Protein AF-A0A2W4RVI8-F1 (afdb_monomer_lite)

Foldseek 3Di:
DPDWDKWKWKDADHRTDPDTDRDPVVCVVVQVVCCVVGVRIAIWIDTDRDTHNDPVVVVVVVVVPPPPDPPPPPQRDPPPHDDDPPDDPPDDPVVVVVVVVVVVVVVVVVCVVVVPPPDDPPPPPPPPPPPDPPDDPDDDDDDDDDDDDDDDDDDDDDDDD

Structure (mmCIF, N/CA/C/O backbone):
data_AF-A0A2W4RVI8-F1
#
_entry.id   AF-A0A2W4RVI8-F1
#
loop_
_atom_site.group_PDB
_atom_site.id
_atom_site.type_symbol
_atom_site.label_atom_id
_atom_site.label_alt_id
_atom_site.label_comp_id
_atom_site.label_asym_id
_atom_site.label_entity_id
_atom_site.label_seq_id
_atom_site.pdbx_PDB_ins_code
_atom_site.Cartn_x
_atom_site.Cartn_y
_atom_site.Cartn_z
_atom_site.occupancy
_atom_site.B_iso_or_equiv
_atom_site.auth_seq_id
_atom_site.auth_comp_id
_atom_site.auth_asym_id
_atom_site.auth_atom_id
_atom_site.pdbx_PDB_model_num
ATOM 1 N N . MET A 1 1 ? -16.106 10.760 -12.306 1.00 46.94 1 MET A N 1
ATOM 2 C CA . MET A 1 1 ? -14.726 10.535 -11.809 1.00 46.94 1 MET A CA 1
ATOM 3 C C . MET A 1 1 ? -14.783 9.652 -10.568 1.00 46.94 1 MET A C 1
ATOM 5 O O . MET A 1 1 ? -15.225 10.123 -9.529 1.00 46.94 1 MET A O 1
ATOM 9 N N . ALA A 1 2 ? -14.396 8.377 -10.656 1.00 51.75 2 ALA A N 1
ATOM 10 C CA . ALA A 1 2 ? -14.361 7.507 -9.478 1.00 51.75 2 ALA A CA 1
ATOM 11 C C . ALA A 1 2 ? -13.219 7.951 -8.548 1.00 51.75 2 ALA A C 1
ATOM 13 O O . ALA A 1 2 ? -12.039 7.802 -8.874 1.00 51.75 2 ALA A O 1
ATOM 14 N N . LYS A 1 3 ? -13.565 8.550 -7.406 1.00 62.31 3 LYS A N 1
ATOM 15 C CA . LYS A 1 3 ? -12.602 8.963 -6.381 1.00 62.31 3 LYS A CA 1
ATOM 16 C C . LYS A 1 3 ? -12.043 7.685 -5.752 1.00 62.31 3 LYS A C 1
ATOM 18 O O . LYS A 1 3 ? -12.746 6.978 -5.041 1.00 62.31 3 LYS A O 1
ATOM 23 N N . LEU A 1 4 ? -10.795 7.338 -6.062 1.00 62.97 4 LEU A N 1
ATOM 24 C CA . LEU A 1 4 ? -10.121 6.215 -5.409 1.00 62.97 4 LEU 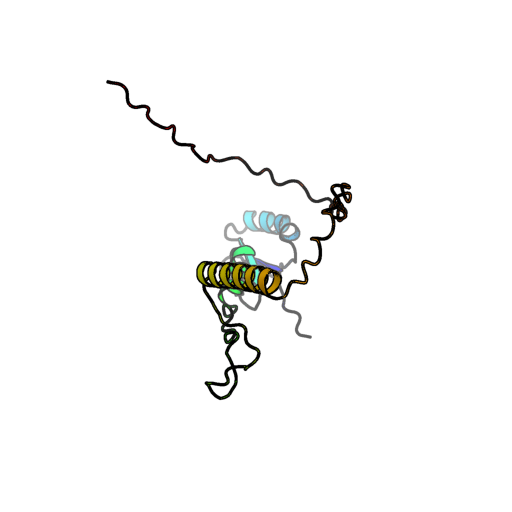A CA 1
ATOM 25 C C . LEU A 1 4 ? -9.941 6.564 -3.926 1.00 62.97 4 LEU A C 1
ATOM 27 O O . LEU A 1 4 ? -9.117 7.414 -3.589 1.00 62.97 4 LEU A O 1
ATOM 31 N N . PHE A 1 5 ? -10.723 5.930 -3.054 1.00 77.69 5 PHE A N 1
ATOM 32 C CA . PHE A 1 5 ? -10.632 6.127 -1.610 1.00 77.69 5 PHE A CA 1
ATOM 33 C C . PHE A 1 5 ? -9.303 5.559 -1.087 1.00 77.69 5 PHE A C 1
ATOM 35 O O . PHE A 1 5 ? -8.987 4.383 -1.292 1.00 77.69 5 PHE A O 1
ATOM 42 N N . ARG A 1 6 ? -8.507 6.433 -0.464 1.00 90.06 6 ARG A N 1
ATOM 43 C CA . ARG A 1 6 ? -7.266 6.123 0.254 1.00 90.06 6 ARG A CA 1
ATOM 44 C C . ARG A 1 6 ? -7.385 6.720 1.643 1.00 90.06 6 ARG A C 1
ATOM 46 O O . ARG A 1 6 ? -7.556 7.935 1.747 1.00 90.06 6 ARG A O 1
ATOM 53 N N . CYS A 1 7 ? -7.306 5.890 2.666 1.00 91.94 7 CYS A N 1
ATOM 54 C CA . CYS A 1 7 ? -7.454 6.333 4.044 1.00 91.94 7 CYS A CA 1
ATOM 55 C C . CYS A 1 7 ? -6.791 5.353 5.008 1.00 91.94 7 CYS A C 1
ATOM 57 O O . CYS A 1 7 ? -6.588 4.183 4.691 1.00 91.94 7 CYS A O 1
ATOM 59 N N . TRP A 1 8 ? -6.479 5.843 6.197 1.00 93.75 8 TRP A N 1
ATOM 60 C CA . TRP A 1 8 ? -6.266 5.023 7.375 1.00 93.75 8 TRP A CA 1
ATOM 61 C C . TRP A 1 8 ? -7.614 4.607 7.954 1.00 93.75 8 TRP A C 1
ATOM 63 O O . TRP A 1 8 ? -8.566 5.387 7.921 1.00 93.75 8 TRP A O 1
ATOM 73 N N . VAL A 1 9 ? -7.691 3.378 8.454 1.00 93.69 9 VAL A N 1
ATOM 74 C CA . VAL A 1 9 ? -8.885 2.776 9.052 1.00 93.69 9 VAL A CA 1
ATOM 75 C C . VAL A 1 9 ? -8.458 2.024 10.307 1.00 93.69 9 VAL A C 1
ATOM 77 O O . VAL A 1 9 ? -7.450 1.316 10.283 1.00 93.69 9 VAL A O 1
ATOM 80 N N . ILE A 1 10 ? -9.213 2.173 11.394 1.00 93.12 10 ILE A N 1
ATOM 81 C CA . ILE A 1 10 ? -9.038 1.342 12.591 1.00 93.12 10 ILE A CA 1
ATOM 82 C C . ILE A 1 10 ? -9.844 0.055 12.394 1.00 93.12 10 ILE A C 1
ATOM 84 O O . ILE A 1 10 ? -11.006 0.094 11.984 1.00 93.12 10 ILE A O 1
ATOM 88 N N . VAL A 1 11 ? -9.231 -1.088 12.656 1.00 92.38 11 VAL A N 1
ATOM 89 C CA . VAL A 1 11 ? -9.857 -2.409 12.585 1.00 92.38 11 VAL A CA 1
ATOM 90 C C . VAL A 1 11 ? -9.807 -3.011 13.977 1.00 92.38 11 VAL A C 1
ATOM 92 O O . VAL A 1 11 ? -8.759 -2.969 14.617 1.00 92.38 11 VAL A O 1
ATOM 95 N N . THR A 1 12 ? -10.928 -3.566 14.427 1.00 91.62 12 THR A N 1
ATOM 96 C CA . THR A 1 12 ? -10.994 -4.301 15.690 1.00 91.62 12 THR A CA 1
ATOM 97 C C . THR A 1 12 ? -11.458 -5.722 15.397 1.00 91.62 12 THR A C 1
ATOM 99 O O . THR A 1 12 ? -12.453 -5.921 14.689 1.00 91.62 12 THR A O 1
ATOM 102 N N . GLY A 1 13 ? -10.716 -6.716 15.880 1.00 86.00 13 GLY A N 1
ATOM 103 C CA . GLY A 1 13 ? -10.921 -8.120 15.551 1.00 86.00 13 GLY A CA 1
ATOM 104 C C . GLY A 1 13 ? -10.923 -8.351 14.040 1.00 86.00 13 GLY A C 1
ATOM 105 O O . GLY A 1 13 ? -9.909 -8.180 13.365 1.00 86.00 13 GLY A O 1
ATOM 106 N N . ASN A 1 14 ? -12.088 -8.720 13.503 1.00 79.50 14 ASN A N 1
ATOM 107 C CA . ASN A 1 14 ? -12.283 -9.002 12.078 1.00 79.50 14 ASN A CA 1
ATOM 108 C C . ASN A 1 14 ? -13.180 -7.969 11.360 1.00 79.50 14 ASN A C 1
ATOM 110 O O . ASN A 1 14 ? -13.553 -8.174 10.204 1.00 79.50 14 ASN A O 1
ATOM 114 N N . ALA A 1 15 ? -13.558 -6.874 12.033 1.00 82.88 15 ALA A N 1
ATOM 115 C CA . ALA A 1 15 ? -14.490 -5.878 11.507 1.00 82.88 15 ALA A CA 1
ATOM 116 C C . ALA A 1 15 ? -13.817 -4.500 11.337 1.00 82.88 15 ALA A C 1
ATOM 118 O O . ALA A 1 15 ? -13.222 -3.974 12.284 1.00 82.88 15 ALA A O 1
ATOM 119 N N . PRO A 1 16 ? -13.909 -3.865 10.149 1.00 81.38 16 PRO A N 1
ATOM 120 C CA . PRO A 1 16 ? -13.450 -2.493 9.984 1.00 81.38 16 PRO A CA 1
ATOM 121 C C . PRO A 1 16 ? -14.372 -1.552 10.761 1.00 81.38 16 PRO A C 1
ATOM 123 O O . PRO A 1 16 ? -15.592 -1.583 10.595 1.00 81.38 16 PRO A O 1
ATOM 126 N N . THR A 1 17 ? -13.792 -0.682 11.582 1.00 83.69 17 THR A N 1
ATOM 127 C CA . THR A 1 17 ? -14.577 0.330 12.294 1.00 83.69 17 THR A CA 1
ATOM 128 C C . THR A 1 17 ? -14.980 1.469 11.351 1.00 83.69 17 THR A C 1
ATOM 130 O O . THR A 1 17 ? -14.437 1.642 10.253 1.00 83.69 17 THR A O 1
ATOM 133 N N . ALA A 1 18 ? -15.952 2.278 11.777 1.00 85.88 18 ALA A N 1
ATOM 134 C CA . ALA A 1 18 ? -16.408 3.432 11.007 1.00 85.88 18 ALA A CA 1
ATOM 135 C C . ALA A 1 18 ? -15.356 4.557 10.906 1.00 85.88 18 ALA A C 1
ATOM 137 O O . ALA A 1 18 ? -15.503 5.435 10.056 1.00 85.88 18 ALA A O 1
ATOM 138 N N . PHE A 1 19 ? -14.299 4.532 11.726 1.00 90.44 19 PHE A N 1
ATOM 139 C CA . PHE A 1 19 ? -13.291 5.588 11.793 1.00 90.44 19 PHE A CA 1
ATOM 140 C C . PHE A 1 19 ? -12.322 5.522 10.615 1.00 90.44 19 PHE A C 1
ATOM 142 O O . PHE A 1 19 ? -11.631 4.522 10.403 1.00 90.44 19 PHE A O 1
ATOM 149 N N . ARG A 1 20 ? -12.269 6.611 9.840 1.00 92.00 20 ARG A N 1
ATOM 150 C CA . ARG A 1 20 ? -11.412 6.730 8.657 1.00 92.00 20 ARG A CA 1
ATOM 151 C C . ARG A 1 20 ? -10.846 8.136 8.572 1.00 92.00 20 ARG A C 1
ATOM 153 O O . ARG A 1 20 ? -11.601 9.096 8.681 1.00 92.00 20 ARG A O 1
ATOM 160 N N . ALA A 1 21 ? -9.557 8.255 8.292 1.00 92.38 21 ALA A N 1
ATOM 161 C CA . ALA A 1 21 ? -8.904 9.547 8.106 1.00 92.38 21 ALA A CA 1
ATOM 162 C C . ALA A 1 21 ? -7.905 9.496 6.956 1.00 92.38 21 ALA A C 1
ATOM 164 O O . ALA A 1 21 ? -7.487 8.426 6.505 1.00 92.38 21 ALA A O 1
ATOM 165 N N . ARG A 1 22 ? -7.534 10.668 6.441 1.00 90.94 22 ARG A N 1
ATOM 166 C CA . ARG A 1 22 ? -6.508 10.759 5.400 1.00 90.94 22 ARG A CA 1
ATOM 167 C C . ARG A 1 22 ? -5.112 10.576 5.985 1.00 90.94 22 ARG A C 1
ATOM 169 O O . ARG A 1 22 ? -4.308 9.847 5.398 1.00 90.94 22 ARG A O 1
ATOM 176 N N . ASP A 1 23 ? -4.871 11.207 7.125 1.00 90.56 23 ASP A N 1
ATOM 177 C CA . ASP A 1 23 ? -3.610 11.190 7.848 1.00 90.56 23 ASP A CA 1
ATOM 178 C C . ASP A 1 23 ? -3.701 10.241 9.049 1.00 90.56 23 ASP A C 1
ATOM 180 O O . ASP A 1 23 ? -4.788 9.858 9.486 1.00 90.56 23 ASP A O 1
ATOM 184 N N . ARG A 1 24 ? -2.550 9.733 9.496 1.00 91.62 24 ARG A N 1
ATOM 185 C CA . ARG A 1 24 ? -2.497 8.690 10.534 1.00 91.62 24 ARG A CA 1
ATOM 186 C C . ARG A 1 24 ? -2.736 9.294 11.909 1.00 91.62 24 ARG A C 1
ATOM 188 O O . ARG A 1 24 ? -3.353 8.675 12.769 1.00 91.62 24 ARG A O 1
ATOM 195 N N . GLU A 1 25 ? -2.194 10.484 12.086 1.00 92.94 25 GLU A N 1
ATOM 196 C CA . GLU A 1 25 ? -2.089 11.229 13.327 1.00 92.94 25 GLU A CA 1
ATOM 197 C C . GLU A 1 25 ? -3.478 11.567 13.878 1.00 92.94 25 GLU A C 1
ATOM 199 O O . GLU A 1 25 ? -3.701 11.428 15.077 1.00 92.94 25 GLU A O 1
ATOM 204 N N . ASP A 1 26 ? -4.432 11.860 12.993 1.00 92.81 26 ASP A N 1
ATOM 205 C CA . ASP A 1 26 ? -5.829 12.151 13.336 1.00 92.81 26 ASP A CA 1
ATOM 206 C C . ASP A 1 26 ? -6.548 10.966 14.006 1.00 92.81 26 ASP A C 1
ATOM 208 O O . ASP A 1 26 ? -7.498 11.162 14.759 1.00 92.81 26 ASP A O 1
ATOM 212 N N . LEU A 1 27 ? -6.105 9.727 13.750 1.00 93.31 27 LEU A N 1
ATOM 213 C CA . LEU A 1 27 ? -6.706 8.512 14.315 1.00 93.31 27 LEU A CA 1
ATOM 214 C C . LEU A 1 27 ? -5.994 8.001 15.569 1.00 93.31 27 LEU A C 1
ATOM 216 O O . LEU A 1 27 ? -6.529 7.118 16.237 1.00 93.31 27 LEU A O 1
ATOM 220 N N . LEU A 1 28 ? -4.813 8.526 15.913 1.00 94.00 28 LEU A N 1
ATOM 221 C CA . LEU A 1 28 ? -4.066 8.069 17.090 1.00 94.00 28 LEU A CA 1
ATOM 222 C C . LEU A 1 28 ? -4.821 8.288 18.412 1.00 94.00 28 LEU A C 1
ATOM 224 O O . LEU A 1 28 ? -4.837 7.356 19.217 1.00 94.00 28 LEU A O 1
ATOM 228 N N . PRO A 1 29 ? -5.484 9.440 18.654 1.00 94.62 29 PRO A N 1
ATOM 229 C CA . PRO A 1 29 ? -6.242 9.637 19.889 1.00 94.62 29 PRO A CA 1
ATOM 230 C C . PRO A 1 29 ? -7.352 8.593 20.047 1.00 94.62 29 PRO A C 1
ATOM 232 O O . PRO A 1 29 ? -7.483 7.970 21.100 1.00 94.62 29 PRO A O 1
ATOM 235 N N . THR A 1 30 ? -8.106 8.349 18.971 1.00 92.75 30 THR A N 1
ATOM 236 C CA . THR A 1 30 ? -9.202 7.373 18.945 1.00 92.75 30 THR A CA 1
ATOM 237 C C . THR A 1 30 ? -8.688 5.944 19.086 1.00 92.75 30 THR A C 1
ATOM 239 O O . THR A 1 30 ? -9.285 5.145 19.802 1.00 92.75 30 THR A O 1
ATOM 242 N N . LEU A 1 31 ? -7.557 5.622 18.453 1.00 92.94 31 LEU A N 1
ATOM 243 C CA . LEU A 1 31 ? -6.915 4.317 18.574 1.00 92.94 31 LEU A CA 1
ATOM 244 C C . LEU A 1 31 ? -6.489 4.038 20.017 1.00 92.94 31 LEU A C 1
ATOM 246 O O . LEU A 1 31 ? -6.804 2.975 20.538 1.00 92.94 31 LEU A O 1
ATOM 250 N N . HIS A 1 32 ? -5.824 4.987 20.681 1.00 94.38 32 HIS A N 1
ATOM 251 C CA . HIS A 1 32 ? -5.410 4.814 22.076 1.00 94.38 32 HIS A CA 1
ATOM 252 C C . HIS A 1 32 ? -6.610 4.658 23.013 1.00 94.38 32 HIS A C 1
ATOM 254 O O . HIS A 1 32 ? -6.552 3.888 23.969 1.00 94.38 32 HIS A O 1
ATOM 260 N N . GLN A 1 33 ? -7.705 5.375 22.741 1.00 93.25 33 GLN A N 1
ATOM 261 C CA . GLN A 1 33 ? -8.941 5.228 23.501 1.00 93.25 33 GLN A CA 1
ATOM 262 C C . GLN A 1 33 ? -9.549 3.832 23.317 1.00 93.25 33 GLN A C 1
ATOM 264 O O . GLN A 1 33 ? -9.888 3.193 24.310 1.00 93.25 33 GLN A O 1
ATOM 269 N N . LEU A 1 34 ? -9.628 3.343 22.077 1.00 91.62 34 LEU A N 1
ATOM 270 C CA . LEU A 1 34 ? -10.120 2.000 21.760 1.00 91.62 34 LEU A CA 1
ATOM 271 C C . LEU A 1 34 ? -9.248 0.910 22.380 1.00 91.62 34 LEU A C 1
ATOM 273 O O . LEU A 1 34 ? -9.784 -0.017 22.972 1.00 91.62 34 LEU A O 1
ATOM 277 N N . GLN A 1 35 ? -7.924 1.048 22.332 1.00 93.62 35 GLN A N 1
ATOM 278 C CA . GLN A 1 35 ? -6.985 0.062 22.877 1.00 93.62 35 GLN A CA 1
ATOM 279 C C . GLN A 1 35 ? -7.122 -0.163 24.387 1.00 93.62 35 GLN A C 1
ATOM 281 O O . GLN A 1 35 ? -6.771 -1.234 24.874 1.00 93.62 35 GLN A O 1
ATOM 286 N N . ARG A 1 36 ? -7.669 0.806 25.136 1.00 94.00 36 ARG A N 1
ATOM 287 C CA . ARG A 1 36 ? -7.980 0.623 26.566 1.00 94.00 36 ARG A CA 1
ATOM 288 C C . ARG A 1 36 ? -9.111 -0.374 26.800 1.00 94.00 36 ARG A C 1
ATOM 290 O O . ARG A 1 36 ? -9.158 -0.990 27.857 1.00 94.00 36 ARG A O 1
ATOM 297 N N . THR A 1 37 ? -10.036 -0.489 25.853 1.00 91.81 37 THR A N 1
ATOM 298 C CA . THR A 1 37 ? -11.222 -1.354 25.953 1.00 91.81 37 THR A CA 1
ATOM 299 C C . THR A 1 37 ? -11.087 -2.614 25.101 1.00 91.81 37 THR A C 1
ATOM 301 O O . THR A 1 37 ? -11.629 -3.656 25.450 1.00 91.81 37 THR A O 1
ATOM 304 N N . GLN A 1 38 ? -10.381 -2.509 23.977 1.00 89.38 38 GLN A N 1
ATOM 305 C CA . GLN A 1 38 ? -10.239 -3.513 22.927 1.00 89.38 38 GLN A CA 1
ATOM 306 C C . GLN A 1 38 ? -8.759 -3.574 22.511 1.00 89.38 38 GLN A C 1
ATOM 308 O O . GLN A 1 38 ? -8.322 -2.794 21.659 1.00 89.38 38 GLN A O 1
ATOM 313 N N . PRO A 1 39 ? -7.949 -4.453 23.129 1.00 89.44 39 PRO A N 1
ATOM 314 C CA . PRO A 1 39 ? -6.500 -4.494 22.904 1.00 89.44 39 PRO A CA 1
ATOM 315 C C . PRO A 1 39 ? -6.115 -4.951 21.488 1.00 89.44 39 PRO A C 1
ATOM 317 O O . PRO A 1 39 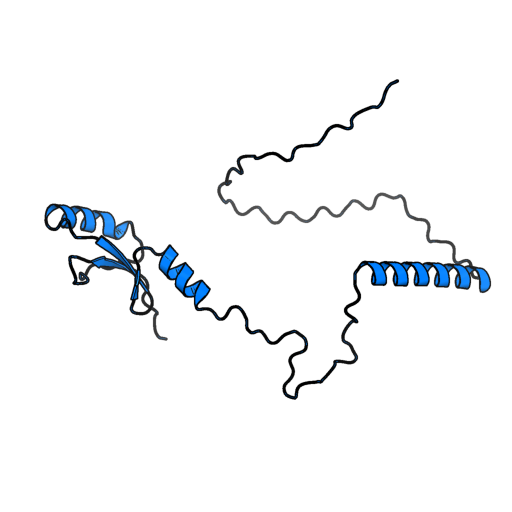? -4.982 -4.760 21.056 1.00 89.44 39 PRO A O 1
ATOM 320 N N . ASP A 1 40 ? -7.056 -5.540 20.758 1.00 90.88 40 ASP A N 1
ATOM 321 C CA . ASP A 1 40 ? -6.933 -6.005 19.381 1.00 90.88 40 ASP A CA 1
ATOM 322 C C . ASP A 1 40 ? -7.173 -4.902 18.333 1.00 90.88 40 ASP A C 1
ATOM 324 O O . ASP A 1 40 ? -7.069 -5.158 17.132 1.00 90.88 40 ASP A O 1
ATOM 328 N N . ALA A 1 41 ? -7.463 -3.666 18.757 1.00 92.25 41 ALA A N 1
ATOM 329 C CA . ALA A 1 41 ? -7.616 -2.533 17.854 1.00 92.25 41 ALA A CA 1
ATOM 330 C C . ALA A 1 41 ? -6.283 -2.170 17.169 1.00 92.25 41 ALA A C 1
ATOM 332 O O . ALA A 1 41 ? -5.311 -1.743 17.808 1.00 92.25 41 ALA A O 1
ATOM 333 N N . VAL A 1 42 ? -6.258 -2.281 15.839 1.00 92.25 42 VAL A N 1
ATOM 334 C CA . VAL A 1 42 ? -5.095 -2.005 14.986 1.00 92.25 42 VAL A CA 1
ATOM 335 C C . VAL A 1 42 ? -5.408 -0.967 13.916 1.00 92.25 42 VAL A C 1
ATOM 337 O O . VAL A 1 42 ? -6.518 -0.871 13.396 1.00 92.25 42 VAL A O 1
ATOM 340 N N . LEU A 1 43 ? -4.398 -0.182 13.549 1.00 93.25 43 LEU A N 1
ATOM 341 C CA . LEU A 1 43 ? -4.503 0.798 12.475 1.00 93.25 43 LEU A CA 1
ATOM 342 C C . LEU A 1 43 ? -3.984 0.208 11.161 1.00 93.25 43 LEU A C 1
ATOM 344 O O . LEU A 1 43 ? -2.846 -0.250 11.092 1.00 93.25 43 LEU A O 1
ATOM 348 N N . MET A 1 44 ? -4.790 0.281 10.105 1.00 92.88 44 MET A N 1
ATOM 349 C CA . MET A 1 44 ? -4.468 -0.263 8.787 1.00 92.88 44 MET A CA 1
ATOM 350 C C . MET A 1 44 ? -4.678 0.778 7.683 1.00 92.88 44 MET A C 1
ATOM 352 O O . MET A 1 44 ? -5.485 1.700 7.797 1.00 92.88 44 MET A O 1
ATOM 356 N N . TRP A 1 45 ? -3.947 0.633 6.581 1.00 93.00 45 TRP A N 1
ATOM 357 C CA . TRP A 1 45 ? -4.091 1.463 5.389 1.00 93.00 45 TRP A CA 1
ATOM 358 C C . TRP A 1 45 ? -5.058 0.818 4.396 1.00 93.00 45 TRP A C 1
ATOM 360 O O . TRP A 1 45 ? -4.836 -0.300 3.936 1.00 93.00 45 TRP A O 1
ATOM 370 N N . PHE A 1 46 ? -6.111 1.531 4.012 1.00 91.25 46 PHE A N 1
ATOM 371 C CA . PHE A 1 46 ? -7.079 1.096 3.013 1.00 91.25 46 PHE A CA 1
ATOM 372 C C . PHE A 1 46 ? -6.818 1.775 1.664 1.00 91.25 46 PHE A C 1
ATOM 374 O O . PHE A 1 46 ? -6.844 3.001 1.537 1.00 91.25 46 PHE A O 1
ATOM 381 N N . GLU A 1 47 ? -6.604 0.972 0.620 1.00 90.06 47 GLU A N 1
ATOM 382 C CA . GLU A 1 47 ? -6.493 1.454 -0.759 1.00 90.06 47 GLU A CA 1
ATOM 383 C C . GLU A 1 47 ? -7.007 0.391 -1.741 1.00 90.06 47 GLU A C 1
ATOM 385 O O . GLU A 1 47 ? -6.609 -0.773 -1.689 1.00 90.06 47 GLU A O 1
ATOM 390 N N . ARG A 1 48 ? -7.862 0.810 -2.691 1.00 83.94 48 ARG A N 1
ATOM 391 C CA . ARG A 1 48 ? -8.379 -0.033 -3.795 1.00 83.94 48 ARG A CA 1
ATOM 392 C C . ARG A 1 48 ? -9.064 -1.330 -3.323 1.00 83.94 48 ARG A C 1
ATOM 394 O O . ARG A 1 48 ? -8.855 -2.384 -3.920 1.00 83.94 48 ARG A O 1
ATOM 401 N N . GLY A 1 49 ? -9.873 -1.249 -2.265 1.00 85.94 49 GLY A N 1
ATOM 402 C CA . GLY A 1 49 ? -10.644 -2.391 -1.759 1.00 85.94 49 GLY A CA 1
ATOM 403 C C . GLY A 1 49 ? -9.817 -3.412 -0.976 1.00 85.94 49 GLY A C 1
ATOM 404 O O . GLY A 1 49 ? -10.251 -4.547 -0.821 1.00 85.94 49 GLY A O 1
ATOM 405 N N . ARG A 1 50 ? -8.612 -3.042 -0.521 1.00 87.69 50 ARG A N 1
ATOM 406 C CA . ARG A 1 50 ? -7.747 -3.896 0.301 1.00 87.69 50 ARG A CA 1
ATOM 407 C C . ARG A 1 50 ? -7.213 -3.130 1.504 1.00 87.69 50 ARG A C 1
ATOM 409 O O . ARG A 1 50 ? -6.894 -1.945 1.382 1.00 87.69 50 ARG A O 1
ATOM 416 N N . LEU A 1 51 ? -7.108 -3.836 2.625 1.00 90.38 51 LEU A N 1
ATOM 417 C CA . LEU A 1 51 ? -6.439 -3.395 3.845 1.00 90.38 51 LEU A CA 1
ATOM 418 C C . LEU A 1 51 ? -4.977 -3.846 3.814 1.00 90.38 51 LEU A C 1
ATOM 420 O O . LEU A 1 51 ? -4.669 -4.957 3.387 1.00 90.38 51 LEU A O 1
ATOM 424 N N . TRP A 1 52 ? -4.096 -2.962 4.255 1.00 90.19 52 TRP A N 1
ATOM 425 C CA . TRP A 1 52 ? -2.651 -3.146 4.313 1.00 90.19 52 TRP A CA 1
ATOM 426 C C . TRP A 1 52 ? -2.172 -2.777 5.711 1.00 90.19 52 TRP A C 1
ATOM 428 O O . TRP A 1 52 ? -2.718 -1.858 6.322 1.00 90.19 52 TRP A O 1
ATOM 438 N N . THR A 1 53 ? -1.137 -3.443 6.215 1.00 86.81 53 THR A N 1
ATOM 439 C CA . THR A 1 53 ? -0.593 -3.118 7.547 1.00 86.81 53 THR A CA 1
ATOM 440 C C . THR A 1 53 ? 0.091 -1.752 7.558 1.00 86.81 53 THR A C 1
ATOM 442 O O . THR A 1 53 ? 0.097 -1.051 8.566 1.00 86.81 53 THR A O 1
ATOM 445 N N . SER A 1 54 ? 0.618 -1.322 6.408 1.00 85.75 54 SER A N 1
ATOM 446 C CA . SER A 1 54 ? 1.237 -0.011 6.251 1.00 85.75 54 SER A CA 1
ATOM 447 C C . SER A 1 54 ? 0.964 0.617 4.884 1.00 85.75 54 SER A C 1
ATOM 449 O O . SER A 1 54 ? 0.752 -0.053 3.868 1.00 85.75 54 SER A O 1
ATOM 451 N N . ARG A 1 55 ? 1.042 1.951 4.834 1.00 83.50 55 ARG A N 1
ATOM 452 C CA . ARG A 1 55 ? 0.988 2.717 3.579 1.00 83.50 55 ARG A CA 1
ATOM 453 C C . ARG A 1 55 ? 2.128 2.347 2.622 1.00 83.50 55 ARG A C 1
ATOM 455 O O . ARG A 1 55 ? 1.958 2.410 1.402 1.00 83.50 55 ARG A O 1
ATOM 462 N N . GLU A 1 56 ? 3.295 1.996 3.157 1.00 80.38 56 GLU A N 1
ATOM 463 C CA . GLU A 1 56 ? 4.462 1.624 2.356 1.00 80.38 56 GLU A CA 1
ATOM 464 C C . GLU A 1 56 ? 4.257 0.286 1.644 1.00 80.38 56 GLU A C 1
ATOM 466 O O . GLU A 1 56 ? 4.547 0.177 0.451 1.00 80.38 56 GLU A O 1
ATOM 471 N N . GLU A 1 57 ? 3.657 -0.685 2.329 1.00 82.25 57 GLU A N 1
ATOM 472 C CA . GLU A 1 57 ? 3.301 -1.984 1.763 1.00 82.25 57 GLU A CA 1
ATOM 473 C C . GLU A 1 57 ? 2.327 -1.839 0.583 1.00 82.25 57 GLU A C 1
ATOM 475 O O . GLU A 1 57 ? 2.584 -2.351 -0.510 1.00 82.25 57 GLU A O 1
ATOM 480 N N . ALA A 1 58 ? 1.276 -1.028 0.743 1.00 81.88 58 ALA A N 1
A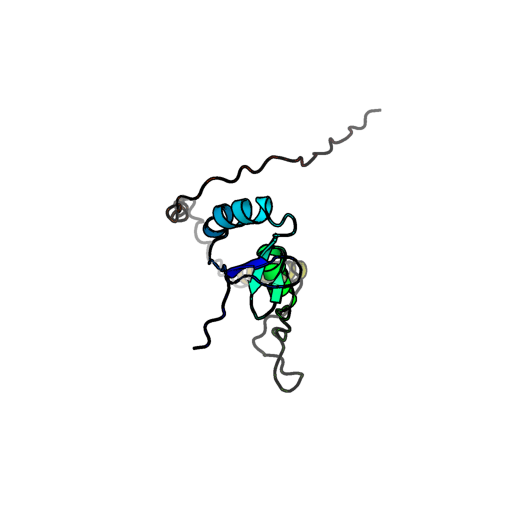TOM 481 C CA . ALA A 1 58 ? 0.339 -0.713 -0.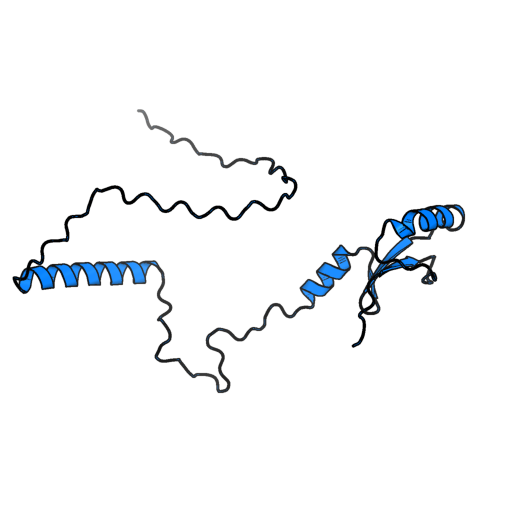336 1.00 81.88 58 ALA A CA 1
ATOM 482 C C . ALA A 1 58 ? 1.036 -0.046 -1.536 1.00 81.88 58 ALA A C 1
ATOM 484 O O . ALA A 1 58 ? 0.772 -0.364 -2.704 1.00 81.88 58 ALA A O 1
ATOM 485 N N . ALA A 1 59 ? 1.971 0.869 -1.265 1.00 81.62 59 ALA A N 1
ATOM 486 C CA . ALA A 1 59 ? 2.758 1.527 -2.299 1.00 81.62 59 ALA A CA 1
ATOM 487 C C . ALA A 1 59 ? 3.708 0.553 -3.013 1.00 81.62 59 ALA A C 1
ATOM 489 O O . ALA A 1 59 ? 3.913 0.689 -4.224 1.00 81.62 59 ALA A O 1
ATOM 490 N N . ASN A 1 60 ? 4.284 -0.411 -2.295 1.00 81.06 60 ASN A N 1
ATOM 491 C CA . ASN A 1 60 ? 5.150 -1.436 -2.864 1.00 81.06 60 ASN A CA 1
ATOM 492 C C . ASN A 1 60 ? 4.349 -2.410 -3.737 1.00 81.06 60 ASN A C 1
ATOM 494 O O . ASN A 1 60 ? 4.688 -2.606 -4.901 1.00 81.06 60 ASN A O 1
ATOM 498 N N . ALA A 1 61 ? 3.207 -2.898 -3.250 1.00 81.81 61 ALA A N 1
ATOM 499 C CA . ALA A 1 61 ? 2.296 -3.740 -4.020 1.00 81.81 61 ALA A CA 1
ATOM 500 C C . ALA A 1 61 ? 1.773 -3.045 -5.287 1.00 81.81 61 ALA A C 1
ATOM 502 O O . ALA A 1 61 ? 1.594 -3.659 -6.340 1.00 81.81 61 ALA A O 1
ATOM 503 N N . ARG A 1 62 ? 1.551 -1.727 -5.231 1.00 80.06 62 ARG A N 1
ATOM 504 C CA . ARG A 1 62 ? 1.205 -0.947 -6.426 1.00 80.06 62 ARG A CA 1
ATOM 505 C C . ARG A 1 62 ? 2.372 -0.845 -7.404 1.00 80.06 62 ARG A C 1
ATOM 507 O O . ARG A 1 62 ? 2.145 -0.853 -8.612 1.00 80.06 62 ARG A O 1
ATOM 514 N N . ARG A 1 63 ? 3.599 -0.705 -6.900 1.00 78.25 63 ARG A N 1
ATOM 515 C CA . ARG A 1 63 ? 4.812 -0.647 -7.724 1.00 78.25 63 ARG A CA 1
ATOM 516 C C . ARG A 1 63 ? 5.130 -1.993 -8.367 1.00 78.25 63 ARG A C 1
ATOM 518 O O . ARG A 1 63 ? 5.514 -1.989 -9.528 1.00 78.25 63 ARG A O 1
ATOM 525 N N . SER A 1 64 ? 4.908 -3.104 -7.671 1.00 75.38 64 SER A N 1
ATOM 526 C CA . SER A 1 64 ? 5.117 -4.452 -8.209 1.00 75.38 64 SER A CA 1
ATOM 527 C C . SER A 1 64 ? 4.048 -4.864 -9.223 1.00 75.38 64 SER A C 1
ATOM 529 O O . SER A 1 64 ? 4.358 -5.556 -10.184 1.00 75.38 64 SER A O 1
ATOM 531 N N . ARG A 1 65 ? 2.800 -4.403 -9.054 1.00 69.12 65 ARG A N 1
ATOM 532 C CA . ARG A 1 65 ? 1.702 -4.651 -10.009 1.00 69.12 65 ARG A CA 1
ATOM 533 C C . ARG A 1 65 ? 1.720 -3.774 -11.243 1.00 69.12 65 ARG A C 1
ATOM 535 O O . ARG A 1 65 ? 1.005 -4.074 -12.195 1.00 69.12 65 ARG A O 1
ATOM 542 N N . ARG A 1 66 ? 2.454 -2.659 -11.230 1.00 66.19 66 ARG A N 1
ATOM 543 C CA . ARG A 1 66 ? 2.708 -1.961 -12.487 1.00 66.19 66 ARG A CA 1
ATOM 544 C C . ARG A 1 66 ? 3.503 -2.940 -13.340 1.00 66.19 66 ARG A C 1
ATOM 546 O O . ARG A 1 66 ? 4.559 -3.360 -12.867 1.00 66.19 66 ARG A O 1
ATOM 553 N N . PRO A 1 67 ? 3.024 -3.307 -14.544 1.00 61.59 67 PRO A N 1
ATOM 554 C CA . PRO A 1 67 ? 3.857 -4.028 -15.486 1.00 61.59 67 PRO A CA 1
ATOM 555 C C . PRO A 1 67 ? 5.167 -3.255 -15.539 1.00 61.59 67 PRO A C 1
ATOM 557 O O . PRO A 1 67 ? 5.155 -2.051 -15.819 1.00 61.59 67 PRO A O 1
ATOM 560 N N . ARG A 1 68 ? 6.263 -3.894 -15.118 1.00 60.44 68 ARG A N 1
ATOM 561 C CA . ARG A 1 68 ? 7.606 -3.362 -15.318 1.00 60.44 68 ARG A CA 1
ATOM 562 C C . ARG A 1 68 ? 7.740 -3.315 -16.820 1.00 60.44 68 ARG A C 1
ATOM 564 O O . ARG A 1 68 ? 7.970 -4.346 -17.430 1.00 60.44 68 ARG A O 1
ATOM 571 N N . ASP A 1 69 ? 7.384 -2.157 -17.346 1.00 57.38 69 ASP A N 1
ATOM 572 C CA . ASP A 1 69 ? 7.387 -1.753 -18.729 1.00 57.38 69 ASP A CA 1
ATOM 573 C C . ASP A 1 69 ? 7.730 -2.912 -19.673 1.00 57.38 69 ASP A C 1
ATOM 575 O O . ASP A 1 69 ? 8.874 -3.075 -20.087 1.00 57.38 69 ASP A O 1
ATOM 579 N N . GLN A 1 70 ? 6.723 -3.706 -20.058 1.00 58.75 70 GLN A N 1
ATOM 580 C CA . GLN A 1 70 ? 6.785 -4.403 -21.342 1.00 58.75 70 GLN A CA 1
ATOM 581 C C . GLN A 1 70 ? 6.635 -3.360 -22.464 1.00 58.75 70 GLN A C 1
ATOM 583 O O . GLN A 1 70 ? 5.919 -3.583 -23.440 1.00 58.75 70 GLN A O 1
ATOM 588 N N . SER A 1 71 ? 7.279 -2.192 -22.332 1.00 60.81 71 SER A N 1
ATOM 589 C CA . SER A 1 71 ? 7.638 -1.365 -23.466 1.00 60.81 71 SER A CA 1
ATOM 590 C C . SER A 1 71 ? 8.550 -2.233 -24.307 1.00 60.81 71 SER A C 1
ATOM 592 O O . SER A 1 71 ? 9.763 -2.289 -24.120 1.00 60.81 71 SER A O 1
ATOM 594 N N . ARG A 1 72 ? 7.916 -2.994 -25.200 1.00 70.00 72 ARG A N 1
ATOM 595 C CA . ARG A 1 72 ? 8.130 -2.894 -26.636 1.00 70.00 72 ARG A CA 1
ATOM 596 C C . ARG A 1 72 ? 9.381 -2.071 -26.895 1.00 70.00 72 ARG A C 1
ATOM 598 O O . ARG A 1 72 ? 9.368 -0.849 -26.729 1.00 70.00 72 ARG A O 1
ATOM 605 N N . GLY A 1 73 ? 10.476 -2.781 -27.152 1.00 72.25 73 GLY A N 1
ATOM 606 C CA . GLY A 1 73 ? 11.780 -2.165 -27.297 1.00 72.25 73 GLY A CA 1
ATOM 607 C C . GLY A 1 73 ? 11.750 -1.072 -28.369 1.00 72.25 73 GLY A C 1
ATOM 608 O O . GLY A 1 73 ? 10.796 -0.955 -29.133 1.00 72.25 73 GLY A O 1
ATOM 609 N N . PRO A 1 74 ? 12.808 -0.261 -28.491 1.00 68.19 74 PRO A N 1
ATOM 610 C CA . PRO A 1 74 ? 12.884 0.750 -29.545 1.00 68.19 74 PRO A CA 1
ATOM 611 C C . PRO A 1 74 ? 12.740 0.195 -30.975 1.00 68.19 74 PRO A C 1
ATOM 613 O O . PRO A 1 74 ? 12.585 0.979 -31.906 1.00 68.19 74 PRO A O 1
ATOM 616 N N . GLU A 1 75 ? 12.843 -1.125 -31.155 1.00 67.94 75 GLU A N 1
ATOM 617 C CA . GLU A 1 75 ? 12.635 -1.823 -32.426 1.00 67.94 75 GLU A CA 1
ATOM 618 C C . GLU A 1 75 ? 11.145 -2.108 -32.701 1.00 67.94 75 GLU A C 1
ATOM 620 O O . GLU A 1 75 ? 10.802 -2.438 -33.831 1.00 67.94 75 GLU A O 1
ATOM 625 N N . TRP A 1 76 ? 10.264 -1.994 -31.699 1.00 71.00 76 TRP A N 1
ATOM 626 C CA . TRP A 1 76 ? 8.952 -2.617 -31.762 1.00 71.00 76 TRP A CA 1
ATOM 627 C C . TRP A 1 76 ? 8.067 -1.853 -32.729 1.00 71.00 76 TRP A C 1
ATOM 629 O O . TRP A 1 76 ? 7.768 -0.663 -32.547 1.00 71.00 76 TRP A O 1
ATOM 639 N N . ARG A 1 77 ? 7.634 -2.563 -33.765 1.00 75.06 77 ARG A N 1
ATOM 640 C CA . ARG A 1 77 ? 6.688 -2.106 -34.773 1.00 75.06 77 ARG A CA 1
ATOM 641 C C . ARG A 1 77 ? 5.709 -3.249 -35.059 1.00 75.06 77 ARG A C 1
ATOM 643 O O . ARG A 1 77 ? 6.133 -4.407 -35.087 1.00 75.06 77 ARG A O 1
ATOM 650 N N . PRO A 1 78 ? 4.410 -2.965 -35.248 1.00 69.38 78 PRO A N 1
ATOM 651 C CA . PRO A 1 78 ? 3.478 -3.978 -35.735 1.00 69.38 78 PRO A CA 1
ATOM 652 C C . PRO A 1 78 ? 4.003 -4.512 -37.079 1.00 69.38 78 PRO A C 1
ATOM 654 O O . PRO A 1 78 ? 4.287 -3.719 -37.971 1.00 69.38 78 PRO A O 1
ATOM 657 N N . GLY A 1 79 ? 4.206 -5.830 -37.197 1.00 71.88 79 GLY A N 1
ATOM 658 C CA . GLY A 1 79 ? 4.760 -6.461 -38.408 1.00 71.88 79 GLY A CA 1
ATOM 659 C C . GLY A 1 79 ? 6.193 -7.013 -38.309 1.00 71.88 79 GLY A C 1
ATOM 660 O O . GLY A 1 79 ? 6.723 -7.478 -39.309 1.00 71.88 79 GLY A O 1
ATOM 661 N N . GLY A 1 80 ? 6.824 -7.004 -37.132 1.00 62.06 80 GLY A N 1
ATOM 662 C CA . GLY A 1 80 ? 7.923 -7.928 -36.801 1.00 62.06 80 GLY A CA 1
ATOM 663 C C . GLY A 1 80 ? 9.352 -7.526 -37.189 1.00 62.06 80 GLY A C 1
ATOM 664 O O . GLY A 1 80 ? 10.247 -7.822 -36.410 1.00 62.06 80 GLY A O 1
ATOM 665 N N . GLU A 1 81 ? 9.607 -6.821 -38.301 1.00 65.44 81 GLU A N 1
ATOM 666 C CA . GLU A 1 81 ? 11.004 -6.632 -38.774 1.00 65.44 81 GLU A CA 1
ATOM 667 C C . GLU A 1 81 ? 11.321 -5.293 -39.478 1.00 65.44 81 GLU A C 1
ATOM 669 O O . GLU A 1 81 ? 12.263 -5.178 -40.263 1.00 65.44 81 GLU A O 1
ATOM 674 N N . HIS A 1 82 ? 10.590 -4.214 -39.191 1.00 66.31 82 HIS A N 1
ATOM 675 C CA . HIS A 1 82 ? 10.900 -2.920 -39.813 1.00 66.31 82 HIS A CA 1
ATOM 676 C C . HIS A 1 82 ? 12.133 -2.243 -39.176 1.00 66.31 82 HIS A C 1
ATOM 678 O O . HIS A 1 82 ? 12.039 -1.578 -38.140 1.00 66.31 82 HIS A O 1
ATOM 684 N N . ARG A 1 83 ? 13.308 -2.374 -39.806 1.00 67.38 83 ARG A N 1
ATOM 685 C CA . ARG A 1 83 ? 14.537 -1.670 -39.400 1.00 67.38 83 ARG A CA 1
ATOM 686 C C . ARG A 1 83 ? 14.558 -0.256 -39.985 1.00 67.38 83 ARG A C 1
ATOM 688 O O . ARG A 1 83 ? 14.750 -0.087 -41.183 1.00 67.38 83 ARG A O 1
ATOM 695 N N . ASP A 1 84 ? 14.403 0.757 -39.130 1.00 68.62 84 ASP A N 1
ATOM 696 C CA . ASP A 1 84 ? 14.460 2.166 -39.547 1.00 68.62 84 ASP A CA 1
ATOM 697 C C . ASP A 1 84 ? 15.828 2.478 -40.202 1.00 68.62 84 ASP A C 1
ATOM 699 O O . ASP A 1 84 ? 16.865 2.330 -39.541 1.00 68.62 84 ASP A O 1
ATOM 703 N N . PRO A 1 85 ? 15.870 2.925 -41.473 1.00 73.00 85 PRO A N 1
ATOM 704 C CA . PRO A 1 85 ? 17.115 3.257 -42.169 1.00 73.00 85 PRO A CA 1
ATOM 705 C C . PRO A 1 85 ? 17.878 4.424 -41.521 1.00 73.00 85 PRO A C 1
ATOM 707 O O . PRO A 1 85 ? 19.072 4.599 -41.764 1.00 73.00 85 PRO A O 1
ATOM 710 N N . ARG A 1 86 ? 17.222 5.218 -40.664 1.00 71.00 86 ARG A N 1
ATOM 711 C CA . ARG A 1 86 ? 17.832 6.308 -39.886 1.00 71.00 86 ARG A CA 1
ATOM 712 C C . ARG A 1 86 ? 18.324 5.854 -38.511 1.00 71.00 86 ARG A C 1
ATOM 714 O O . ARG A 1 86 ? 18.947 6.646 -37.792 1.00 71.00 86 ARG A O 1
ATOM 721 N N . ALA A 1 87 ? 18.075 4.602 -38.118 1.00 74.44 87 ALA A N 1
ATOM 722 C CA . ALA A 1 87 ? 18.518 4.085 -36.833 1.00 74.44 87 ALA A CA 1
ATOM 723 C C . ALA A 1 87 ? 20.048 4.087 -36.746 1.00 74.44 87 ALA A C 1
ATOM 725 O O . ALA A 1 87 ? 20.763 3.533 -37.583 1.00 74.44 87 ALA A O 1
ATOM 726 N N . ARG A 1 88 ? 20.574 4.686 -35.673 1.00 73.88 88 ARG A N 1
ATOM 727 C CA . ARG A 1 88 ? 22.017 4.686 -35.428 1.00 73.88 88 ARG A CA 1
ATOM 728 C C . ARG A 1 88 ? 22.491 3.254 -35.148 1.00 73.88 88 ARG A C 1
ATOM 730 O O . ARG A 1 88 ? 21.913 2.592 -34.282 1.00 73.88 88 ARG A O 1
ATOM 737 N N . PRO A 1 89 ? 23.574 2.786 -35.792 1.00 76.31 89 PRO A N 1
ATOM 738 C CA . PRO A 1 89 ? 24.127 1.473 -35.499 1.00 76.31 89 PRO A CA 1
ATOM 739 C C . PRO A 1 89 ? 24.562 1.393 -34.028 1.00 76.31 89 PRO A C 1
ATOM 741 O O . PRO A 1 89 ? 25.298 2.253 -33.529 1.00 76.31 89 PRO A O 1
ATOM 744 N N . LYS A 1 90 ? 24.102 0.351 -33.322 1.00 77.12 90 LYS A N 1
ATOM 745 C CA . LYS A 1 90 ? 24.460 0.059 -31.924 1.00 77.12 90 LYS A CA 1
ATOM 746 C C . LYS A 1 90 ? 25.893 -0.483 -31.853 1.00 77.12 90 LYS A C 1
ATOM 748 O O . LYS A 1 90 ? 26.119 -1.655 -31.590 1.00 77.12 90 LYS A O 1
ATOM 753 N N . LEU A 1 91 ? 26.874 0.374 -32.124 1.00 83.44 91 LEU A N 1
ATOM 754 C CA . LEU A 1 91 ? 28.287 0.024 -31.995 1.00 83.44 91 LEU A CA 1
ATOM 755 C C . LEU A 1 91 ? 28.734 0.120 -30.528 1.00 83.44 91 LEU A C 1
ATOM 757 O O . LEU A 1 91 ? 28.458 1.160 -29.899 1.00 83.44 91 LEU A O 1
ATOM 761 N N . PRO A 1 92 ? 29.485 -0.881 -30.020 1.00 85.75 92 PRO A N 1
ATOM 762 C CA . PRO A 1 92 ? 30.218 -0.779 -28.766 1.00 85.75 92 PRO A CA 1
ATOM 763 C C . PRO A 1 92 ? 31.088 0.477 -28.731 1.00 85.75 92 PRO A C 1
ATOM 765 O O . PRO A 1 92 ? 31.568 0.972 -29.760 1.00 85.75 92 PRO A O 1
ATOM 768 N N . ARG A 1 93 ? 31.284 1.017 -27.527 1.00 82.81 93 ARG A N 1
ATOM 769 C CA . ARG A 1 93 ? 31.973 2.296 -27.315 1.00 82.81 93 ARG A CA 1
ATOM 770 C C . ARG A 1 93 ? 33.376 2.309 -27.926 1.00 82.81 93 ARG A C 1
ATOM 772 O O . ARG A 1 93 ? 33.758 3.315 -28.526 1.00 82.81 93 ARG A O 1
ATOM 779 N N . ASP A 1 94 ? 34.103 1.204 -27.815 1.00 86.88 94 ASP A N 1
ATOM 780 C CA . ASP A 1 94 ? 35.483 1.098 -28.290 1.00 86.88 94 ASP A CA 1
ATOM 781 C C . ASP A 1 94 ? 35.561 1.112 -29.812 1.00 86.88 94 ASP A C 1
ATOM 783 O O . ASP A 1 94 ? 36.336 1.883 -30.382 1.00 86.88 94 ASP A O 1
ATOM 787 N N . ARG A 1 95 ? 34.650 0.403 -30.489 1.00 85.88 95 ARG A N 1
ATOM 788 C CA . ARG A 1 95 ? 34.584 0.433 -31.952 1.00 85.88 95 ARG A CA 1
ATOM 789 C C . ARG A 1 95 ? 34.211 1.816 -32.480 1.00 85.88 95 ARG A C 1
ATOM 791 O O . ARG A 1 95 ? 34.771 2.281 -33.470 1.00 85.88 95 ARG A O 1
ATOM 798 N N . ARG A 1 96 ? 33.322 2.530 -31.783 1.00 85.44 96 ARG A N 1
ATOM 799 C CA . ARG A 1 96 ? 32.984 3.925 -32.109 1.00 85.44 96 ARG A CA 1
ATOM 800 C C . ARG A 1 96 ? 34.194 4.855 -31.974 1.00 85.44 96 ARG A C 1
ATOM 802 O O . ARG A 1 96 ? 34.384 5.727 -32.819 1.00 85.44 96 ARG A O 1
ATOM 809 N N . ARG A 1 97 ? 35.014 4.670 -30.932 1.00 86.44 97 ARG A N 1
ATOM 810 C CA . ARG A 1 97 ? 36.253 5.437 -30.718 1.00 86.44 97 ARG A CA 1
ATOM 811 C C . ARG A 1 97 ? 37.286 5.165 -31.803 1.00 86.44 97 ARG A C 1
ATOM 813 O O . ARG A 1 97 ? 37.911 6.103 -32.287 1.00 86.44 97 ARG A O 1
ATOM 820 N N . GLU A 1 98 ? 37.448 3.910 -32.194 1.00 89.38 98 GLU A N 1
ATOM 821 C CA . GLU A 1 98 ? 38.379 3.521 -33.250 1.00 89.38 98 GLU A CA 1
ATOM 822 C C . GLU A 1 98 ? 37.981 4.120 -34.605 1.00 89.38 98 GLU A C 1
ATOM 824 O O . GLU A 1 98 ? 38.806 4.753 -35.261 1.00 89.38 98 GLU A O 1
ATOM 829 N N . LEU A 1 99 ? 36.704 4.007 -34.990 1.00 88.62 99 LEU A N 1
ATOM 830 C CA . LEU A 1 99 ? 36.180 4.615 -36.218 1.00 88.62 99 LEU A CA 1
ATOM 831 C C . LEU A 1 99 ? 36.362 6.135 -36.222 1.00 88.62 99 LEU A C 1
ATOM 833 O O . LEU A 1 99 ? 36.736 6.720 -37.237 1.00 88.62 99 LEU A O 1
ATOM 837 N N . TYR A 1 100 ? 36.146 6.779 -35.074 1.00 88.25 100 TYR A N 1
ATOM 838 C CA . TYR A 1 100 ? 36.381 8.209 -34.923 1.00 88.25 100 TYR A CA 1
ATOM 839 C C . TYR A 1 100 ? 37.862 8.574 -35.103 1.00 88.25 100 TYR A C 1
ATOM 841 O O . TYR A 1 100 ? 38.173 9.498 -35.853 1.00 88.25 100 TYR A O 1
ATOM 849 N N . ARG A 1 101 ? 38.787 7.821 -34.489 1.00 89.88 101 ARG A N 1
ATOM 850 C CA . ARG A 1 101 ? 40.238 8.011 -34.678 1.00 89.88 101 ARG A CA 1
ATOM 851 C C . ARG A 1 101 ? 40.642 7.830 -36.140 1.00 89.88 101 ARG A C 1
ATOM 853 O O . ARG A 1 101 ? 41.325 8.691 -36.683 1.00 89.88 101 ARG A O 1
ATOM 860 N N . LYS A 1 102 ? 40.160 6.770 -36.796 1.00 88.69 102 LYS A N 1
ATOM 861 C CA . LYS A 1 102 ? 40.391 6.519 -38.227 1.00 88.69 102 LYS A CA 1
ATOM 862 C C . LYS A 1 102 ? 39.882 7.674 -39.090 1.00 88.69 102 LYS A C 1
ATOM 864 O O . LYS A 1 102 ? 40.603 8.141 -39.966 1.00 88.69 102 LYS A O 1
ATOM 869 N N . ARG A 1 103 ? 38.693 8.211 -38.791 1.00 89.75 103 ARG A N 1
ATOM 870 C CA . ARG A 1 103 ? 38.139 9.383 -39.487 1.00 89.75 103 ARG A CA 1
ATOM 871 C C . ARG A 1 103 ? 38.999 10.637 -39.305 1.00 89.75 103 ARG A C 1
ATOM 873 O O . ARG A 1 103 ? 39.164 11.391 -40.259 1.00 89.75 103 ARG A O 1
ATOM 880 N N . LEU A 1 104 ? 39.555 10.866 -38.114 1.00 88.44 104 LEU A N 1
ATOM 881 C CA . LEU A 1 104 ? 40.461 11.994 -37.869 1.00 88.44 104 LEU A CA 1
ATOM 882 C C . LEU A 1 104 ? 41.780 11.856 -38.638 1.00 88.44 104 LEU A C 1
ATOM 884 O O . LEU A 1 104 ? 42.226 12.828 -39.244 1.00 88.44 104 LEU A O 1
ATOM 888 N N . ILE A 1 105 ? 42.372 10.659 -38.660 1.00 85.19 105 ILE A N 1
ATOM 889 C CA . ILE A 1 105 ? 43.599 10.377 -39.421 1.00 85.19 105 ILE A CA 1
ATOM 890 C C . ILE A 1 105 ? 43.346 10.556 -40.925 1.00 85.19 105 ILE A C 1
ATOM 892 O O . ILE A 1 105 ? 44.115 11.236 -41.601 1.00 85.19 105 ILE A O 1
ATOM 896 N N . ALA A 1 106 ? 42.230 10.034 -41.441 1.00 84.69 106 ALA A N 1
ATOM 897 C CA . ALA A 1 106 ? 41.829 10.205 -42.838 1.00 84.69 106 ALA A CA 1
ATOM 898 C C . ALA A 1 106 ? 41.598 11.683 -43.209 1.00 84.69 106 ALA A C 1
ATOM 900 O O . ALA A 1 106 ? 41.971 12.129 -44.290 1.00 84.69 106 ALA A O 1
ATOM 901 N N . LYS A 1 107 ? 41.015 12.477 -42.301 1.00 82.50 107 LYS A N 1
ATOM 902 C CA . LYS A 1 107 ? 40.844 13.921 -42.511 1.00 82.50 107 LYS A CA 1
ATOM 903 C C . LYS A 1 107 ? 42.191 14.651 -42.532 1.00 82.50 107 LYS A C 1
ATOM 905 O O . LYS A 1 107 ? 42.385 15.518 -43.376 1.00 82.50 107 LYS A O 1
ATOM 910 N N . LYS A 1 108 ? 43.116 14.295 -41.632 1.00 80.50 108 LYS A N 1
ATOM 911 C CA . LYS A 1 108 ? 44.462 14.886 -41.557 1.00 80.50 108 LYS A CA 1
ATOM 912 C C . LYS A 1 108 ? 45.295 14.571 -42.803 1.00 80.50 108 LYS A C 1
ATOM 914 O O . LYS A 1 108 ? 45.934 15.463 -43.343 1.00 80.50 108 LYS A O 1
ATOM 919 N N . THR A 1 109 ? 45.258 13.325 -43.269 1.00 76.56 109 THR A N 1
ATOM 920 C CA . THR A 1 109 ? 45.967 12.885 -44.484 1.00 76.56 109 THR A CA 1
ATOM 921 C C . THR A 1 109 ? 45.397 13.536 -45.743 1.00 76.56 109 THR A C 1
ATOM 923 O O . THR A 1 109 ? 46.168 14.048 -46.545 1.00 76.56 109 THR A O 1
ATOM 926 N N . LYS A 1 110 ? 44.065 13.630 -45.882 1.00 74.75 110 LYS A N 1
ATOM 927 C CA . LYS A 1 110 ? 43.448 14.408 -46.972 1.00 74.75 110 LYS A CA 1
ATOM 928 C C . LYS A 1 110 ? 43.834 15.888 -46.931 1.00 74.75 110 LYS A C 1
ATOM 930 O O . LYS A 1 110 ? 44.190 16.434 -47.963 1.00 74.75 110 LYS A O 1
ATOM 935 N N . ALA A 1 111 ? 43.814 16.523 -45.758 1.00 70.12 111 ALA A N 1
ATOM 936 C CA . ALA A 1 111 ? 44.215 17.926 -45.623 1.00 70.12 111 ALA A CA 1
ATOM 937 C C . ALA A 1 111 ? 45.687 18.163 -46.013 1.00 70.12 111 ALA A C 1
ATOM 939 O O . ALA A 1 111 ? 45.994 19.180 -46.622 1.00 70.12 111 ALA A O 1
ATOM 940 N N . ALA A 1 112 ? 46.579 17.211 -45.714 1.00 66.25 112 ALA A N 1
ATOM 941 C CA . ALA A 1 112 ? 47.975 17.263 -46.147 1.00 66.25 112 ALA A CA 1
ATOM 942 C C . ALA A 1 112 ? 48.136 17.055 -47.666 1.00 66.25 112 ALA A C 1
ATOM 944 O O . ALA A 1 112 ? 48.970 17.707 -48.281 1.00 66.25 112 ALA A O 1
ATOM 945 N N . ALA A 1 113 ? 47.327 16.182 -48.278 1.00 65.38 113 ALA A N 1
ATOM 946 C CA . ALA A 1 113 ? 47.399 15.877 -49.710 1.00 65.38 113 ALA A CA 1
ATOM 947 C C . ALA A 1 113 ? 46.795 16.970 -50.611 1.00 65.38 113 ALA A C 1
ATOM 949 O O . ALA A 1 113 ? 47.233 17.143 -51.740 1.00 65.38 113 ALA A O 1
ATOM 950 N N . THR A 1 114 ? 45.783 17.704 -50.142 1.00 62.41 114 THR A N 1
ATOM 951 C CA . THR A 1 114 ? 45.094 18.736 -50.942 1.00 62.41 114 THR A CA 1
ATOM 952 C C . THR A 1 114 ? 45.785 20.107 -50.874 1.00 62.41 114 THR A C 1
ATOM 954 O O . THR A 1 114 ? 45.279 21.058 -51.454 1.00 62.41 114 THR A O 1
ATOM 957 N N . GLY A 1 115 ? 46.913 20.252 -50.163 1.00 55.09 115 GLY A N 1
ATOM 958 C CA . GLY A 1 115 ? 47.693 21.504 -50.082 1.00 55.09 115 GLY A CA 1
ATOM 959 C C . GLY A 1 115 ? 46.979 22.693 -49.414 1.00 55.09 115 GLY A C 1
ATOM 960 O O . GLY A 1 115 ? 47.622 23.650 -48.996 1.00 55.09 115 GLY A O 1
ATOM 961 N N . HIS A 1 116 ? 45.661 22.625 -49.227 1.00 51.66 116 HIS A N 1
ATOM 962 C CA . HIS A 1 116 ? 44.873 23.552 -48.429 1.00 51.66 116 HIS A CA 1
ATOM 963 C C . HIS A 1 116 ? 45.058 23.250 -46.941 1.00 51.66 116 HIS A C 1
ATOM 965 O O . HIS A 1 116 ? 44.176 22.723 -46.257 1.00 51.66 116 HIS A O 1
ATOM 971 N N . GLY A 1 117 ? 46.232 23.607 -46.427 1.00 49.00 117 GLY A N 1
ATOM 972 C CA . GLY A 1 117 ? 46.444 23.794 -45.003 1.00 49.00 117 GLY A CA 1
ATOM 973 C C . GLY A 1 117 ? 45.645 25.004 -44.533 1.00 49.00 117 GLY A C 1
ATOM 974 O O . GLY A 1 117 ? 46.205 26.081 -44.373 1.00 49.00 117 GLY A O 1
ATOM 975 N N . SER A 1 118 ? 44.333 24.854 -44.314 1.00 52.38 118 SER A N 1
ATOM 976 C CA . SER A 1 118 ? 43.621 25.828 -43.489 1.00 52.38 118 SER A CA 1
ATOM 977 C C . SER A 1 118 ? 44.318 25.829 -42.127 1.00 52.38 118 SER A C 1
ATOM 979 O O . SER A 1 118 ? 44.362 24.765 -41.492 1.00 52.38 118 SER A O 1
ATOM 981 N N . PRO A 1 119 ? 44.896 26.959 -41.681 1.00 51.75 119 PRO A N 1
ATOM 982 C CA . PRO A 1 119 ? 45.496 27.025 -40.363 1.00 51.75 119 PRO A CA 1
ATOM 983 C C . PRO A 1 119 ? 44.424 26.602 -39.364 1.00 51.75 119 PRO A C 1
ATOM 985 O O . PRO A 1 119 ? 43.254 26.981 -39.485 1.00 51.75 119 PRO A O 1
ATOM 988 N N . ALA A 1 120 ? 44.799 25.748 -38.410 1.00 57.38 120 ALA A N 1
ATOM 989 C CA . ALA A 1 120 ? 43.941 25.525 -37.259 1.00 57.38 120 ALA A CA 1
ATOM 990 C C . ALA A 1 120 ? 43.566 26.918 -36.729 1.00 57.38 120 ALA A C 1
ATOM 992 O O . ALA A 1 120 ? 44.482 27.729 -36.564 1.00 57.38 120 ALA A O 1
ATOM 993 N N . PRO A 1 121 ? 42.269 27.232 -36.524 1.00 52.06 121 PRO A N 1
ATOM 994 C CA . PRO A 1 121 ? 41.924 28.514 -35.934 1.00 52.06 121 PRO A CA 1
ATOM 995 C C . PRO A 1 121 ? 42.746 28.637 -34.649 1.00 52.06 121 PRO A C 1
ATOM 997 O O . PRO A 1 121 ? 42.868 27.621 -33.941 1.00 52.06 121 PRO A O 1
ATOM 1000 N N . PRO A 1 122 ? 43.373 29.800 -34.383 1.00 50.34 122 PRO A N 1
ATOM 1001 C CA . PRO A 1 122 ? 44.101 29.997 -33.145 1.00 50.34 122 PRO A CA 1
ATOM 1002 C C . PRO A 1 122 ? 43.184 29.524 -32.029 1.00 50.34 122 PRO A C 1
ATOM 1004 O O . PRO A 1 122 ? 42.004 29.870 -31.956 1.00 50.34 122 PRO A O 1
ATOM 1007 N N . ARG A 1 123 ? 43.686 28.576 -31.240 1.00 52.78 123 ARG A N 1
ATOM 1008 C CA . ARG A 1 123 ? 42.964 28.120 -30.069 1.00 52.78 123 ARG A CA 1
ATOM 1009 C C . ARG A 1 123 ? 43.058 29.297 -29.122 1.00 52.78 123 ARG A C 1
ATOM 1011 O O . ARG A 1 123 ? 44.058 29.386 -28.422 1.00 52.78 123 ARG A O 1
ATOM 1018 N N . ASP A 1 124 ? 42.077 30.193 -29.176 1.00 44.75 124 ASP A N 1
ATOM 1019 C CA . ASP A 1 124 ? 41.973 31.315 -28.258 1.00 44.75 124 ASP A CA 1
ATOM 1020 C C . ASP A 1 124 ? 42.117 30.748 -26.847 1.00 44.75 124 ASP A C 1
ATOM 1022 O O . ASP A 1 124 ? 41.240 30.071 -26.302 1.00 44.75 124 ASP A O 1
ATOM 1026 N N . THR A 1 125 ? 43.306 30.947 -26.286 1.00 50.34 125 THR A N 1
ATOM 1027 C CA . THR A 1 125 ? 43.595 30.757 -24.871 1.00 50.34 125 THR A CA 1
ATOM 1028 C C . THR A 1 125 ? 43.042 31.918 -24.060 1.00 50.34 125 THR A C 1
ATOM 1030 O O . THR A 1 125 ? 43.225 31.949 -22.843 1.00 50.34 125 THR A O 1
ATOM 1033 N N . GLU A 1 126 ? 42.292 32.827 -24.687 1.00 48.66 126 GLU A N 1
ATOM 1034 C CA . GLU A 1 126 ? 41.314 33.621 -23.975 1.00 48.66 126 GLU A CA 1
ATOM 1035 C C . GLU A 1 126 ? 40.318 32.667 -23.330 1.00 48.66 126 GLU A C 1
ATOM 1037 O O . GLU A 1 126 ? 39.442 32.064 -23.951 1.00 48.66 126 GLU A O 1
ATOM 1042 N N . ARG A 1 127 ? 40.533 32.487 -22.027 1.00 53.12 127 ARG A N 1
ATOM 1043 C CA . ARG A 1 127 ? 39.573 32.027 -21.036 1.00 53.12 127 ARG A CA 1
ATOM 1044 C C . ARG A 1 127 ? 38.204 32.629 -21.353 1.00 53.12 127 ARG A C 1
ATOM 1046 O O . ARG A 1 127 ? 37.794 33.621 -20.764 1.00 53.12 127 ARG A O 1
ATOM 1053 N N . ARG A 1 128 ? 37.436 31.956 -22.208 1.00 47.03 128 ARG A N 1
ATOM 1054 C CA . ARG A 1 128 ? 35.987 32.058 -22.196 1.00 47.03 128 ARG A CA 1
ATOM 1055 C C . ARG A 1 128 ? 35.601 31.743 -20.753 1.00 47.03 128 ARG A C 1
ATOM 1057 O O . ARG A 1 128 ? 35.902 30.627 -20.303 1.00 47.03 128 ARG A O 1
ATOM 1064 N N . PRO A 1 129 ? 35.028 32.686 -19.983 1.00 51.28 129 PRO A N 1
ATOM 1065 C CA . PRO A 1 129 ? 34.575 32.360 -18.648 1.00 51.28 129 PRO A CA 1
ATOM 1066 C C . PRO A 1 129 ? 33.636 31.171 -18.812 1.00 51.28 129 PRO A C 1
ATOM 1068 O O . PRO A 1 129 ? 32.713 31.198 -19.633 1.00 51.28 129 PRO A O 1
ATOM 1071 N N . LYS A 1 130 ? 33.937 30.071 -18.110 1.00 51.38 130 LYS A N 1
ATOM 1072 C CA . LYS A 1 130 ? 32.997 28.961 -17.982 1.00 51.38 130 LYS A CA 1
ATOM 1073 C C . LYS A 1 130 ? 31.687 29.611 -17.576 1.00 51.38 130 LYS A C 1
ATOM 1075 O O . LYS A 1 130 ? 31.625 30.173 -16.487 1.00 51.38 130 LYS A O 1
ATOM 1080 N N . ALA A 1 131 ? 30.682 29.558 -18.448 1.00 48.28 131 ALA A N 1
ATOM 1081 C CA . ALA A 1 131 ? 29.325 29.853 -18.046 1.00 48.28 131 ALA A CA 1
ATOM 1082 C C . ALA A 1 131 ? 29.071 28.969 -16.825 1.00 48.28 131 ALA A C 1
ATOM 1084 O O . ALA A 1 131 ? 29.058 27.737 -16.923 1.00 48.28 131 ALA A O 1
ATOM 1085 N N . THR A 1 132 ? 29.018 29.601 -15.658 1.00 57.28 132 THR A N 1
ATOM 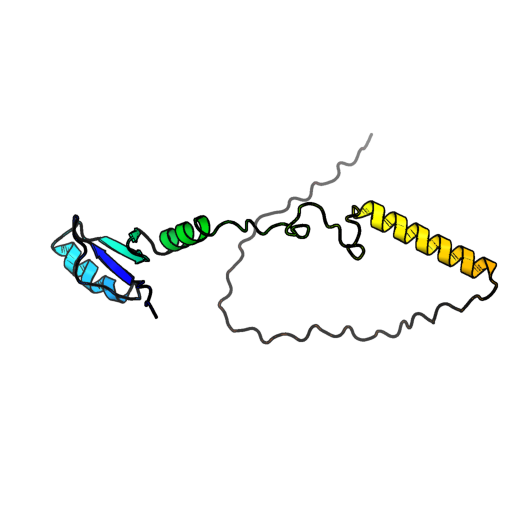1086 C CA . THR A 1 132 ? 28.615 28.948 -14.430 1.00 57.28 132 THR A CA 1
ATOM 1087 C C . THR A 1 132 ? 27.241 28.348 -14.716 1.00 57.28 132 THR A C 1
ATOM 1089 O O . THR A 1 132 ? 26.396 29.014 -15.324 1.00 57.28 132 THR A O 1
ATOM 1092 N N . PRO A 1 133 ? 26.997 27.071 -14.380 1.00 47.12 133 PRO A N 1
ATOM 1093 C CA . PRO A 1 133 ? 25.646 26.551 -14.459 1.00 47.12 133 PRO A CA 1
ATOM 1094 C C . PRO A 1 133 ? 24.791 27.456 -13.574 1.00 47.12 133 PRO A C 1
ATOM 1096 O O . PRO A 1 133 ? 25.051 27.554 -12.377 1.00 47.12 133 PRO A O 1
ATOM 1099 N N . LYS A 1 134 ? 23.831 28.164 -14.186 1.00 50.00 134 LYS A N 1
ATOM 1100 C CA . LYS A 1 134 ? 22.838 28.985 -13.492 1.00 50.00 134 LYS A CA 1
ATOM 1101 C C . LYS A 1 134 ? 22.278 28.118 -12.367 1.00 50.00 134 LYS A C 1
ATOM 1103 O O . LYS A 1 134 ? 21.609 27.114 -12.625 1.00 50.00 134 LYS A O 1
ATOM 1108 N N . SER A 1 135 ? 22.640 28.456 -11.138 1.00 45.03 135 SER A N 1
ATOM 1109 C CA . SER A 1 135 ? 22.109 27.851 -9.933 1.00 45.03 135 SER A CA 1
ATOM 1110 C C . SER A 1 135 ? 20.595 28.008 -9.996 1.00 45.03 135 SER A C 1
ATOM 1112 O O . SER A 1 135 ? 20.062 29.112 -9.917 1.00 45.03 135 SER A O 1
ATOM 1114 N N . LYS A 1 136 ? 19.882 26.894 -10.190 1.00 50.34 136 LYS A N 1
ATOM 1115 C CA . LYS A 1 136 ? 18.475 26.829 -9.796 1.00 50.34 136 LYS A CA 1
ATOM 1116 C C . LYS A 1 136 ? 18.422 27.220 -8.315 1.00 50.34 136 LYS A C 1
ATOM 1118 O O . LYS A 1 136 ? 19.240 26.681 -7.562 1.00 50.34 136 LYS A O 1
ATOM 1123 N N . PRO A 1 137 ? 17.519 28.119 -7.886 1.00 43.19 137 PRO A N 1
ATOM 1124 C CA . PRO A 1 137 ? 17.368 28.405 -6.470 1.00 43.19 137 PRO A CA 1
ATOM 1125 C C . PRO A 1 137 ? 17.090 27.089 -5.746 1.00 43.19 137 PRO A C 1
ATOM 1127 O O . PRO A 1 137 ? 16.232 26.300 -6.154 1.00 43.19 137 PRO A O 1
ATOM 1130 N N . ALA A 1 138 ? 17.905 26.829 -4.727 1.00 45.25 138 ALA A N 1
ATOM 1131 C CA . ALA A 1 138 ? 17.741 25.702 -3.839 1.00 45.25 138 ALA A CA 1
ATOM 1132 C C . ALA A 1 138 ? 16.369 25.839 -3.178 1.00 45.25 138 ALA A C 1
ATOM 1134 O O . ALA A 1 138 ? 16.148 26.736 -2.370 1.00 45.25 138 ALA A O 1
ATOM 1135 N N . ALA A 1 139 ? 15.438 24.966 -3.555 1.00 43.22 139 ALA A N 1
ATOM 1136 C CA . ALA A 1 139 ? 14.248 24.755 -2.759 1.00 43.22 139 ALA A CA 1
ATOM 1137 C C . ALA A 1 139 ? 14.714 24.263 -1.385 1.00 43.22 139 ALA A C 1
ATOM 1139 O O . ALA A 1 139 ? 15.333 23.202 -1.271 1.00 43.22 139 ALA A O 1
ATOM 1140 N N . THR A 1 140 ? 14.455 25.084 -0.373 1.00 50.16 140 THR A N 1
ATOM 1141 C CA . THR A 1 140 ? 14.575 24.787 1.049 1.00 50.16 140 THR A CA 1
ATOM 1142 C C . THR A 1 140 ? 13.999 23.401 1.336 1.00 50.16 140 THR A C 1
ATOM 1144 O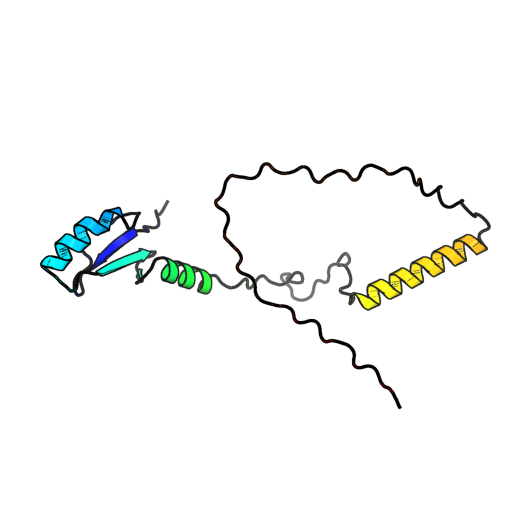 O . THR A 1 140 ? 12.794 23.183 1.258 1.00 50.16 140 THR A O 1
ATOM 1147 N N . GLY A 1 141 ? 14.872 22.445 1.638 1.00 47.62 141 GLY A N 1
ATOM 1148 C CA . GLY A 1 141 ? 14.507 21.092 2.037 1.00 47.62 141 GLY A CA 1
ATOM 1149 C C . GLY A 1 141 ? 15.579 20.550 2.983 1.00 47.62 141 GLY A C 1
ATOM 1150 O O . GLY A 1 141 ? 16.766 20.718 2.691 1.00 47.62 141 GLY A O 1
ATOM 1151 N N . PRO A 1 142 ? 15.213 19.953 4.131 1.00 44.00 142 PRO A N 1
ATOM 1152 C CA . PRO A 1 142 ? 16.170 19.649 5.187 1.00 44.00 142 PRO A CA 1
ATOM 1153 C C . PRO A 1 142 ? 17.192 18.593 4.748 1.00 44.00 142 PRO A C 1
ATOM 1155 O O . PRO A 1 142 ? 16.860 17.551 4.176 1.00 44.00 142 PRO A O 1
ATOM 1158 N N . ALA A 1 143 ? 18.459 18.891 5.035 1.00 43.81 143 ALA A N 1
ATOM 1159 C CA . ALA A 1 143 ? 19.626 18.093 4.698 1.00 43.81 143 ALA A CA 1
ATOM 1160 C C . ALA A 1 143 ? 19.564 16.685 5.317 1.00 43.81 143 ALA A C 1
ATOM 1162 O O . ALA A 1 143 ? 19.637 16.515 6.534 1.00 43.81 143 ALA A O 1
ATOM 1163 N N . ARG A 1 144 ? 19.508 15.645 4.476 1.00 46.97 144 ARG A N 1
ATOM 1164 C CA . ARG A 1 144 ? 19.802 14.271 4.905 1.00 46.97 144 ARG A CA 1
ATOM 1165 C C . ARG A 1 144 ? 21.317 14.084 4.997 1.00 46.97 144 ARG A C 1
ATOM 1167 O O . ARG A 1 144 ? 22.010 14.063 3.981 1.00 46.97 144 ARG A O 1
ATOM 1174 N N . ARG A 1 145 ? 21.812 13.923 6.227 1.00 42.38 145 ARG A N 1
ATOM 1175 C CA . ARG A 1 145 ? 23.177 13.484 6.553 1.00 42.38 145 ARG A CA 1
ATOM 1176 C C . ARG A 1 145 ? 23.478 12.161 5.833 1.00 42.38 145 ARG A C 1
ATOM 1178 O O . ARG A 1 145 ? 22.834 11.154 6.109 1.00 42.38 145 ARG A O 1
ATOM 1185 N N . ARG A 1 146 ? 24.450 12.156 4.916 1.00 49.59 146 ARG A N 1
ATOM 1186 C CA . ARG A 1 146 ? 25.081 10.922 4.423 1.00 49.59 146 ARG A CA 1
ATOM 1187 C C . ARG A 1 146 ? 26.271 10.632 5.329 1.00 49.59 146 ARG A C 1
ATOM 1189 O O . ARG A 1 146 ? 27.315 11.262 5.207 1.00 49.59 146 ARG A O 1
ATOM 1196 N N . THR A 1 147 ? 26.060 9.720 6.265 1.00 44.38 147 THR A N 1
ATOM 1197 C CA . THR A 1 147 ? 27.103 9.031 7.021 1.00 44.38 147 THR A CA 1
ATOM 1198 C C . THR A 1 147 ? 28.020 8.264 6.063 1.00 44.38 147 THR A C 1
ATOM 1200 O O . THR A 1 147 ? 27.572 7.700 5.062 1.00 44.38 147 THR A O 1
ATOM 1203 N N . GLY A 1 148 ? 29.323 8.340 6.333 1.00 39.88 148 GLY A N 1
ATOM 1204 C CA . GLY A 1 148 ? 30.386 7.775 5.509 1.00 39.88 148 GLY A CA 1
ATOM 1205 C C . GLY A 1 148 ? 30.512 6.251 5.584 1.00 39.88 148 GLY A C 1
ATOM 1206 O O . GLY A 1 148 ? 30.019 5.607 6.505 1.00 39.88 148 GLY A O 1
ATOM 1207 N N . GLY A 1 149 ? 31.221 5.700 4.598 1.00 33.44 149 GLY A N 1
ATOM 1208 C CA . GLY A 1 149 ? 31.712 4.322 4.563 1.00 33.44 149 GLY A CA 1
ATOM 1209 C C . GLY A 1 149 ? 32.728 4.145 3.418 1.00 33.44 149 GLY A C 1
ATOM 1210 O O . GLY A 1 149 ? 32.576 4.810 2.392 1.00 33.44 149 GLY A O 1
ATOM 1211 N N . PRO A 1 150 ? 33.797 3.344 3.590 1.00 47.19 150 PRO A N 1
ATOM 1212 C CA . PRO A 1 150 ? 35.140 3.696 3.129 1.00 47.19 150 PRO A CA 1
ATOM 1213 C C . PRO A 1 150 ? 35.571 2.959 1.849 1.00 47.19 150 PRO A C 1
ATOM 1215 O O . PRO A 1 150 ? 35.429 1.746 1.726 1.00 47.19 150 PRO A O 1
ATOM 1218 N N . GLY A 1 151 ? 36.166 3.691 0.904 1.00 40.12 151 GLY A N 1
ATOM 1219 C CA . GLY A 1 151 ? 36.874 3.126 -0.248 1.00 40.12 151 GLY A CA 1
ATOM 1220 C C . GLY A 1 151 ? 38.366 2.986 0.051 1.00 40.12 151 GLY A C 1
ATOM 1221 O O . GLY A 1 151 ? 39.113 3.954 -0.086 1.00 40.12 151 GLY A O 1
ATOM 1222 N N . GLY A 1 152 ? 38.789 1.791 0.469 1.00 43.44 152 GLY A N 1
ATOM 1223 C CA . GLY A 1 152 ? 40.186 1.454 0.745 1.00 43.44 152 GLY A CA 1
ATOM 1224 C C . GLY A 1 152 ? 41.076 1.547 -0.499 1.00 43.44 152 GLY A C 1
ATOM 1225 O O . GLY A 1 152 ? 40.884 0.828 -1.480 1.00 43.44 152 GLY A O 1
ATOM 1226 N N . ARG A 1 153 ? 42.084 2.424 -0.444 1.00 46.16 153 ARG A N 1
ATOM 1227 C CA . ARG A 1 153 ? 43.243 2.416 -1.345 1.00 46.16 153 ARG A CA 1
ATOM 1228 C C . ARG A 1 153 ? 44.203 1.310 -0.892 1.00 46.16 153 ARG A C 1
ATOM 1230 O O . ARG A 1 153 ? 44.669 1.343 0.241 1.00 46.16 153 ARG A O 1
ATOM 1237 N N . LYS A 1 154 ? 44.524 0.358 -1.772 1.00 53.06 154 LYS A N 1
ATOM 1238 C CA . LYS A 1 154 ? 45.637 -0.587 -1.567 1.00 53.06 154 LYS A CA 1
ATOM 1239 C C . LYS A 1 154 ? 46.979 0.151 -1.721 1.00 53.06 154 LYS A C 1
ATOM 1241 O O . LYS A 1 154 ? 47.134 0.843 -2.730 1.00 53.06 154 LYS A O 1
ATOM 1246 N N . PRO A 1 155 ? 47.952 0.001 -0.805 1.00 50.88 155 PRO A N 1
ATOM 1247 C CA . PRO A 1 155 ? 49.314 0.455 -1.045 1.00 50.88 155 PRO A CA 1
ATOM 1248 C C . PRO A 1 155 ? 50.096 -0.553 -1.903 1.00 50.88 155 PRO A C 1
ATOM 1250 O O . PRO A 1 155 ? 49.931 -1.769 -1.801 1.00 50.88 155 PRO A O 1
ATOM 1253 N N . ARG A 1 156 ? 50.932 0.002 -2.783 1.00 45.16 156 ARG A N 1
ATOM 1254 C CA . ARG A 1 156 ? 51.926 -0.671 -3.629 1.00 45.16 156 ARG A CA 1
ATOM 1255 C C . ARG A 1 156 ? 53.026 -1.264 -2.735 1.00 45.16 156 ARG A C 1
ATOM 1257 O O . ARG A 1 156 ? 53.564 -0.543 -1.903 1.00 45.16 156 ARG A O 1
ATOM 1264 N N . ARG A 1 157 ? 53.364 -2.544 -2.919 1.00 47.81 157 ARG A N 1
ATOM 1265 C CA . ARG A 1 157 ? 54.516 -3.194 -2.273 1.00 47.81 157 ARG A CA 1
ATOM 1266 C C . ARG A 1 157 ? 55.756 -2.932 -3.133 1.00 47.81 157 ARG A C 1
ATOM 1268 O O . ARG A 1 157 ? 55.760 -3.313 -4.302 1.00 47.81 157 ARG A O 1
ATOM 1275 N N . ASN A 1 158 ? 56.743 -2.240 -2.569 1.00 47.94 158 ASN A N 1
ATOM 1276 C CA . ASN A 1 158 ? 58.072 -2.100 -3.158 1.00 47.94 158 ASN A CA 1
ATOM 1277 C C . ASN A 1 158 ? 58.856 -3.400 -2.953 1.00 47.94 158 ASN A C 1
ATOM 1279 O O . ASN A 1 158 ? 58.663 -4.104 -1.962 1.00 47.94 158 ASN A O 1
ATOM 1283 N N . ASN A 1 159 ? 59.676 -3.708 -3.949 1.00 47.00 159 ASN A N 1
ATOM 1284 C CA . ASN A 1 159 ? 60.545 -4.866 -4.042 1.00 47.00 159 ASN A CA 1
ATOM 1285 C C . ASN A 1 159 ? 61.961 -4.370 -3.732 1.00 47.00 159 ASN A C 1
ATOM 1287 O O . ASN A 1 159 ? 62.426 -3.473 -4.432 1.00 47.00 159 ASN A O 1
ATOM 1291 N N . GLU A 1 160 ? 62.615 -4.923 -2.718 1.00 42.47 160 GLU A N 1
ATOM 1292 C CA . GLU A 1 160 ? 64.037 -4.700 -2.450 1.00 42.47 160 GLU A CA 1
ATOM 1293 C C . GLU A 1 160 ? 64.669 -6.035 -2.041 1.00 42.47 160 GLU A C 1
ATOM 1295 O O . GLU A 1 160 ? 64.164 -6.693 -1.133 1.00 42.47 160 GLU A O 1
ATOM 1300 N N . SER A 1 161 ? 65.693 -6.382 -2.833 1.00 42.69 161 SER A N 1
ATOM 1301 C CA . SER A 1 161 ? 66.856 -7.268 -2.660 1.00 42.69 161 SER A CA 1
ATOM 1302 C C . SER A 1 161 ? 66.725 -8.589 -1.907 1.00 42.69 161 SER A C 1
ATOM 1304 O O . SER A 1 161 ? 66.580 -8.576 -0.668 1.00 42.69 161 SER A O 1
#

Secondary structure (DSSP, 8-state):
-----EEEEEEETTEEEEEEESSSGGGHHHHHHHHTT-TT-EEEEEETTEEES-HHHHHHHHHHHS-------TT--TTS----TTPPP---HHHHHHHHHHHHHHHHHHHHHTS--PPPPP---S-------------------------PPPPPPPP--

Sequence (161 aa):
MAKLFRCWVIVTGNAPTAFRARDREDLLPTLHQLQRTQPDAVLMWFERGRLWTSREEAANARRSRRPRDQSRGPEWRPGGEHRDPRARPKLPRDRRRELYRKRLIAKKTKAAATGHGSPAPPRDTERRPKATPKSKPAATGPARRRTGGPGGRKPRRNNES

pLDDT: mean 71.6, std 18.15, range [33.44, 94.62]

Radius of gyration: 32.55 Å; chains: 1; bounding box: 83×43×78 Å